Protein AF-A0A7R9NIN4-F1 (afdb_monomer_lite)

InterPro domains:
  IPR034884 Mitochondrial cytochrome c oxidase subunit VIc/VIIs [PF02937] (39-107)
  IPR037169 Mitochondrial cytochrome c oxidase subunit VIc/VIIs superfamily [G3DSA:4.10.93.10] (36-108)
  IPR037169 Mitochondrial cytochrome c oxidase subunit VIc/VIIs superfamily [SSF81415] (39-108)
  IPR051389 Cytochrome c oxidase subunit VIc [PTHR48416] (32-112)

pLDDT: mean 76.18, std 16.29, range [41.25, 95.88]

Radius of gyration: 29.41 Å; chains: 1; bounding box: 60×29×84 Å

Structure (mmCIF, N/CA/C/O backbone):
data_AF-A0A7R9NIN4-F1
#
_entry.id   AF-A0A7R9NIN4-F1
#
loop_
_atom_site.group_PDB
_atom_site.id
_atom_site.type_symbol
_atom_site.label_atom_id
_atom_site.label_alt_id
_atom_site.label_comp_id
_atom_site.label_asym_id
_atom_site.label_entity_id
_atom_site.label_seq_id
_atom_site.pdbx_PDB_ins_code
_atom_site.Cartn_x
_atom_site.Cartn_y
_atom_site.Cartn_z
_atom_site.occupancy
_atom_site.B_iso_or_equiv
_atom_site.auth_seq_id
_atom_site.auth_comp_id
_atom_site.auth_asym_id
_atom_site.auth_atom_id
_atom_site.pdbx_PDB_model_num
ATOM 1 N N . LYS A 1 1 ? -13.022 11.284 15.554 1.00 50.97 1 LYS A N 1
ATOM 2 C CA . LYS A 1 1 ? -11.750 11.410 14.785 1.00 50.97 1 LYS A CA 1
ATOM 3 C C . LYS A 1 1 ? -11.780 10.523 13.518 1.00 50.97 1 LYS A C 1
ATOM 5 O O . LYS A 1 1 ? -10.957 9.639 13.367 1.00 50.97 1 LYS A O 1
ATOM 10 N N . SER A 1 2 ? -12.738 10.725 12.599 1.00 42.31 2 SER A N 1
ATOM 11 C CA . SER A 1 2 ? -12.996 9.824 11.446 1.00 42.31 2 SER A CA 1
ATOM 12 C C . SER A 1 2 ? -12.662 10.423 10.068 1.00 42.31 2 SER A C 1
ATOM 14 O O . SER A 1 2 ? -12.717 9.727 9.056 1.00 42.31 2 SER A O 1
ATOM 16 N N . ARG A 1 3 ? -12.267 11.704 9.997 1.00 42.78 3 ARG A N 1
ATOM 17 C CA . ARG A 1 3 ? -12.031 12.409 8.719 1.00 42.78 3 ARG A CA 1
ATOM 18 C C . ARG A 1 3 ? -10.703 12.065 8.021 1.00 42.78 3 ARG A C 1
ATOM 20 O O . ARG A 1 3 ? -10.611 12.212 6.808 1.00 42.78 3 ARG A O 1
ATOM 27 N N . SER A 1 4 ? -9.705 11.532 8.733 1.00 43.75 4 SER A N 1
ATOM 28 C CA . SER A 1 4 ? -8.389 11.193 8.146 1.00 43.75 4 SER A CA 1
ATOM 29 C C . SER A 1 4 ? -8.408 9.912 7.281 1.00 43.75 4 SER A C 1
ATOM 31 O O . SER A 1 4 ? -7.598 9.734 6.372 1.00 43.75 4 SER A O 1
ATOM 33 N N . PHE A 1 5 ? -9.390 9.024 7.487 1.00 44.50 5 PHE A N 1
ATOM 34 C CA . PHE A 1 5 ? -9.456 7.721 6.810 1.00 44.50 5 PHE A CA 1
ATOM 35 C C . PHE A 1 5 ? -9.822 7.818 5.317 1.00 44.50 5 PHE A C 1
ATOM 37 O O . PHE A 1 5 ? -9.296 7.043 4.516 1.00 44.50 5 PHE A O 1
ATOM 44 N N . LYS A 1 6 ? -10.679 8.778 4.927 1.00 46.16 6 LYS A N 1
ATOM 45 C CA . LYS A 1 6 ? -11.048 9.015 3.517 1.00 46.16 6 LYS A CA 1
ATOM 46 C C . LYS A 1 6 ? -9.928 9.716 2.740 1.00 46.16 6 LYS A C 1
ATOM 48 O O . LYS A 1 6 ? -9.714 9.376 1.580 1.00 46.16 6 LYS A O 1
ATOM 53 N N . SER A 1 7 ? -9.167 10.607 3.383 1.00 51.12 7 SER A N 1
ATOM 54 C CA . SER A 1 7 ? -8.112 11.396 2.725 1.00 51.12 7 SER A CA 1
ATOM 55 C C . SER A 1 7 ? -7.012 10.523 2.099 1.00 51.12 7 SER A C 1
ATOM 57 O O . SER A 1 7 ? -6.622 10.746 0.960 1.00 51.12 7 SER A O 1
ATOM 59 N N . ASN A 1 8 ? -6.599 9.436 2.764 1.00 49.47 8 ASN A N 1
ATOM 60 C CA . ASN A 1 8 ? -5.545 8.543 2.255 1.00 49.47 8 ASN A CA 1
ATOM 61 C C . ASN A 1 8 ? -5.992 7.641 1.087 1.00 49.47 8 ASN A C 1
ATOM 63 O O . ASN A 1 8 ? -5.188 7.299 0.222 1.00 49.47 8 ASN A O 1
ATOM 67 N N . HIS A 1 9 ? -7.278 7.275 1.021 1.00 50.47 9 HIS A N 1
ATOM 68 C CA . HIS A 1 9 ? -7.829 6.566 -0.140 1.00 50.47 9 HIS A CA 1
ATOM 69 C C . HIS A 1 9 ? -8.015 7.521 -1.326 1.00 50.47 9 HIS A C 1
ATOM 71 O O . HIS A 1 9 ? -7.742 7.142 -2.462 1.00 50.47 9 HIS A O 1
ATOM 77 N N . PHE A 1 10 ? -8.407 8.775 -1.063 1.00 43.88 10 PHE A N 1
ATOM 78 C CA . PHE A 1 10 ? -8.395 9.832 -2.073 1.00 43.88 10 PHE A CA 1
ATOM 79 C C . PHE A 1 10 ? -6.983 10.088 -2.586 1.00 43.88 10 PHE A C 1
ATOM 81 O O . PHE A 1 10 ? -6.813 10.109 -3.791 1.00 43.88 10 PHE A O 1
ATOM 88 N N . PHE A 1 11 ? -5.966 10.177 -1.726 1.00 49.03 11 PHE A N 1
ATOM 89 C CA . PHE A 1 11 ? -4.581 10.403 -2.144 1.00 49.03 11 PHE A CA 1
ATOM 90 C C . PHE A 1 11 ? -4.033 9.243 -2.983 1.00 49.03 11 PHE A C 1
ATOM 92 O O . PHE A 1 11 ? -3.444 9.472 -4.029 1.00 49.03 11 PHE A O 1
ATOM 99 N N . CYS A 1 12 ? -4.309 7.991 -2.606 1.00 48.16 12 CYS A N 1
ATOM 100 C CA . CYS A 1 12 ? -3.899 6.819 -3.383 1.00 48.16 12 CYS A CA 1
ATOM 101 C C . CYS A 1 12 ? -4.632 6.721 -4.730 1.00 48.16 12 CYS A C 1
ATOM 103 O O . CYS A 1 12 ? -4.026 6.379 -5.742 1.00 48.16 12 CYS A O 1
ATOM 105 N N . ARG A 1 13 ? -5.925 7.067 -4.767 1.00 54.34 13 ARG A N 1
ATOM 106 C CA . ARG A 1 13 ? -6.704 7.134 -6.007 1.00 54.34 13 ARG A CA 1
ATOM 107 C C . ARG A 1 13 ? -6.231 8.304 -6.874 1.00 54.34 13 ARG A C 1
ATOM 109 O O . ARG A 1 13 ? -6.046 8.126 -8.068 1.00 54.34 13 ARG A O 1
ATOM 116 N N . GLN A 1 14 ? -5.933 9.459 -6.283 1.00 55.47 14 GLN A N 1
ATOM 117 C CA . GLN A 1 14 ? -5.413 10.638 -6.974 1.00 55.47 14 GLN A CA 1
ATOM 118 C C . GLN A 1 14 ? -4.010 10.389 -7.533 1.00 55.47 14 GLN A C 1
ATOM 120 O O . GLN A 1 14 ? -3.751 10.766 -8.667 1.00 55.47 14 GLN A O 1
ATOM 125 N N . VAL A 1 15 ? -3.126 9.725 -6.783 1.00 62.00 15 VAL A N 1
ATOM 126 C CA . VAL A 1 15 ? -1.777 9.339 -7.222 1.00 62.00 15 VAL A CA 1
ATOM 127 C C . VAL A 1 15 ? -1.846 8.256 -8.295 1.00 62.00 15 VAL A C 1
ATOM 129 O O . VAL A 1 15 ? -1.126 8.360 -9.278 1.00 62.00 15 VAL A O 1
ATOM 132 N N . ALA A 1 16 ? -2.756 7.283 -8.187 1.00 62.69 16 ALA A N 1
ATOM 133 C CA . ALA A 1 16 ? -2.986 6.296 -9.242 1.00 62.69 16 ALA A CA 1
ATOM 134 C C . ALA A 1 16 ? -3.520 6.949 -10.529 1.00 62.69 16 ALA A C 1
ATOM 136 O O . ALA A 1 16 ? -2.967 6.716 -11.596 1.00 62.69 16 ALA A O 1
ATOM 137 N N . TYR A 1 17 ? -4.521 7.836 -10.444 1.00 61.19 17 TYR A N 1
ATOM 138 C CA . TYR A 1 17 ? -5.012 8.589 -11.604 1.00 61.19 17 TYR A CA 1
ATOM 139 C C . TYR A 1 17 ? -3.947 9.537 -12.162 1.00 61.19 17 TYR A C 1
ATOM 141 O O . TYR A 1 17 ? -3.842 9.658 -13.374 1.00 61.19 17 TYR A O 1
ATOM 149 N N . ARG A 1 18 ? -3.120 10.173 -11.322 1.00 61.94 18 ARG A N 1
ATOM 150 C CA . ARG A 1 18 ? -2.008 11.036 -11.755 1.00 61.94 18 ARG A CA 1
ATOM 151 C C . ARG A 1 18 ? -0.878 10.234 -12.392 1.00 61.94 18 ARG A C 1
ATOM 153 O O . ARG A 1 18 ? -0.355 10.705 -13.383 1.00 61.94 18 ARG A O 1
ATOM 160 N N . LEU A 1 19 ? -0.533 9.046 -11.896 1.00 62.69 19 LEU A N 1
ATOM 161 C CA . LEU A 1 19 ? 0.477 8.160 -12.491 1.00 62.69 19 LEU A CA 1
ATOM 162 C C . LEU A 1 19 ? -0.016 7.537 -13.796 1.00 62.69 19 LEU A C 1
ATOM 164 O O . LEU A 1 19 ? 0.731 7.501 -14.766 1.00 62.69 19 LEU A O 1
ATOM 168 N N . VAL A 1 20 ? -1.282 7.118 -13.858 1.00 70.31 20 VAL A N 1
ATOM 169 C CA . VAL A 1 20 ? -1.902 6.619 -15.092 1.00 70.31 20 VAL A CA 1
ATOM 170 C C . VAL A 1 20 ? -2.028 7.751 -16.110 1.00 70.31 20 VAL A C 1
ATOM 172 O O . VAL A 1 20 ? -1.643 7.577 -17.260 1.00 70.31 20 VAL A O 1
ATOM 175 N N . HIS A 1 21 ? -2.458 8.943 -15.700 1.00 69.75 21 HIS A N 1
ATOM 176 C CA . HIS A 1 21 ? -2.522 10.112 -16.575 1.00 69.75 21 HIS A CA 1
ATOM 177 C C . HIS A 1 21 ? -1.128 10.588 -16.997 1.00 69.75 21 HIS 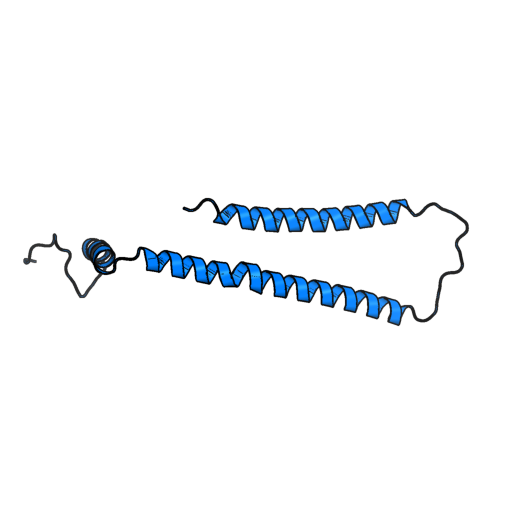A C 1
ATOM 179 O O . HIS A 1 21 ? -0.945 10.930 -18.156 1.00 69.75 21 HIS A O 1
ATOM 185 N N . LEU A 1 22 ? -0.126 10.558 -16.113 1.00 65.25 22 LEU A N 1
ATOM 186 C CA . LEU A 1 22 ? 1.266 10.866 -16.448 1.00 65.25 22 LEU A CA 1
ATOM 187 C C . LEU A 1 22 ? 1.820 9.827 -17.426 1.00 65.25 22 LEU A C 1
ATOM 189 O O . LEU A 1 22 ? 2.438 10.212 -18.405 1.00 65.25 22 LEU A O 1
ATOM 193 N N . SER A 1 23 ? 1.532 8.536 -17.238 1.00 70.44 23 SER A N 1
ATOM 194 C CA . SER A 1 23 ? 1.910 7.491 -18.196 1.00 70.44 23 SER A CA 1
ATOM 195 C C . SER A 1 23 ? 1.219 7.677 -19.551 1.00 70.44 23 SER A C 1
ATOM 197 O O . SER A 1 23 ? 1.863 7.563 -20.586 1.00 70.44 23 SER A O 1
ATOM 199 N N . CYS A 1 24 ? -0.058 8.067 -19.568 1.00 55.28 24 CYS A N 1
ATOM 200 C CA . CYS A 1 24 ? -0.831 8.302 -20.786 1.00 55.28 24 CYS A CA 1
ATOM 201 C C . CYS A 1 24 ? -0.369 9.577 -21.516 1.00 55.28 24 CYS A C 1
ATOM 203 O O . CYS A 1 24 ? -0.263 9.599 -22.740 1.00 55.28 24 CYS A O 1
ATOM 205 N N . VAL A 1 25 ? -0.019 10.625 -20.765 1.00 68.06 25 VAL A N 1
ATOM 206 C CA . VAL A 1 25 ? 0.574 11.862 -21.288 1.00 68.06 25 VAL A CA 1
ATOM 207 C C . VAL A 1 25 ? 1.995 11.609 -21.791 1.00 68.06 25 VAL A C 1
ATOM 209 O O . VAL A 1 25 ? 2.328 12.088 -22.865 1.00 68.06 25 VAL A O 1
ATOM 212 N N . LEU A 1 26 ? 2.804 10.798 -21.105 1.00 63.38 26 LEU A N 1
ATOM 213 C CA . LEU A 1 26 ? 4.137 10.399 -21.570 1.00 63.38 26 LEU A CA 1
ATOM 214 C C . LEU A 1 26 ? 4.067 9.560 -22.852 1.00 63.38 26 LEU A C 1
ATOM 216 O O . LEU A 1 26 ? 4.848 9.796 -23.768 1.00 63.38 26 LEU A O 1
ATOM 220 N N . VAL A 1 27 ? 3.102 8.642 -22.965 1.00 66.00 27 VAL A N 1
ATOM 221 C CA . VAL A 1 27 ? 2.855 7.875 -24.199 1.00 66.00 27 VAL A CA 1
ATOM 222 C C . VAL A 1 27 ? 2.377 8.789 -25.335 1.00 66.00 27 VAL A C 1
ATOM 224 O O . VAL A 1 27 ? 2.834 8.641 -26.466 1.00 66.00 27 VAL A O 1
ATOM 227 N N . ARG A 1 28 ? 1.522 9.783 -25.052 1.00 64.44 28 ARG A N 1
ATOM 228 C CA . ARG A 1 28 ? 1.091 10.790 -26.042 1.00 64.44 28 ARG A CA 1
ATOM 229 C C . ARG A 1 28 ? 2.219 11.731 -26.475 1.00 64.44 28 ARG A C 1
ATOM 231 O O . ARG A 1 28 ? 2.325 12.021 -27.659 1.00 64.44 28 ARG A O 1
ATOM 238 N N . ILE A 1 29 ? 3.073 12.182 -25.557 1.00 61.84 29 ILE A N 1
ATOM 239 C CA . ILE A 1 29 ? 4.250 13.011 -25.870 1.00 61.84 29 ILE A CA 1
ATOM 240 C C . ILE A 1 29 ? 5.257 12.206 -26.700 1.00 61.84 29 ILE A C 1
ATOM 242 O O . ILE A 1 29 ? 5.793 12.718 -27.677 1.00 61.84 29 ILE A O 1
ATOM 246 N N . PHE A 1 30 ? 5.469 10.928 -26.369 1.00 61.19 30 PHE A N 1
ATOM 247 C CA . PHE A 1 30 ? 6.315 10.036 -27.162 1.00 61.19 30 PHE A CA 1
ATOM 248 C C . PHE A 1 30 ? 5.776 9.846 -28.589 1.00 61.19 30 PHE A C 1
ATOM 250 O O . PHE A 1 30 ? 6.553 9.859 -29.539 1.00 61.19 30 PHE A O 1
ATOM 257 N N . ALA A 1 31 ? 4.453 9.751 -28.758 1.00 59.72 31 ALA A N 1
ATOM 258 C CA . ALA A 1 31 ? 3.815 9.670 -30.073 1.00 59.72 31 ALA A CA 1
ATOM 259 C C . ALA A 1 31 ? 3.926 10.975 -30.890 1.00 59.72 31 ALA A C 1
ATOM 261 O O . ALA A 1 31 ? 4.052 10.915 -32.110 1.00 59.72 31 ALA A O 1
ATOM 262 N N . LEU A 1 32 ? 3.931 12.146 -30.239 1.00 58.22 32 LEU A N 1
ATOM 263 C CA . LEU A 1 32 ? 4.091 13.450 -30.904 1.00 58.22 32 LEU A CA 1
ATOM 264 C C . LEU A 1 32 ? 5.523 13.718 -31.405 1.00 58.22 32 LEU A C 1
ATOM 266 O O . LEU A 1 32 ? 5.708 14.571 -32.266 1.00 58.22 32 LEU A O 1
ATOM 270 N N . ASN A 1 33 ? 6.520 12.965 -30.931 1.00 59.00 33 ASN A N 1
ATOM 271 C CA . ASN A 1 33 ? 7.897 13.029 -31.434 1.00 59.00 33 ASN A CA 1
ATOM 272 C C . ASN A 1 33 ? 8.129 12.185 -32.703 1.00 59.00 33 ASN A C 1
ATOM 274 O O . ASN A 1 33 ? 9.260 12.102 -33.180 1.00 59.00 33 ASN A O 1
ATOM 278 N N . MET A 1 34 ? 7.090 11.561 -33.271 1.00 49.91 34 MET A N 1
ATOM 279 C CA . MET A 1 34 ? 7.177 10.909 -34.581 1.00 49.91 34 MET A CA 1
ATOM 280 C C . MET A 1 34 ? 7.027 11.931 -35.715 1.00 49.91 34 MET A C 1
ATOM 282 O O . MET A 1 34 ? 6.069 11.914 -36.482 1.00 49.91 34 MET A O 1
ATOM 286 N N . THR A 1 35 ? 7.989 12.842 -35.825 1.00 58.81 35 THR A N 1
ATOM 287 C CA . THR A 1 35 ? 8.184 13.679 -37.011 1.00 58.81 35 THR A CA 1
ATOM 288 C C . THR A 1 35 ? 8.790 12.831 -38.129 1.00 58.81 35 THR A C 1
ATOM 290 O O . THR A 1 35 ? 9.841 12.209 -37.976 1.00 58.81 35 THR A O 1
ATOM 293 N N . ALA A 1 36 ? 8.087 12.775 -39.259 1.00 63.34 36 ALA A N 1
ATOM 294 C CA . ALA A 1 36 ? 8.455 11.991 -40.428 1.00 63.34 36 ALA A CA 1
ATOM 295 C C . ALA A 1 36 ? 9.714 12.559 -41.111 1.00 63.34 36 ALA A C 1
ATOM 297 O O . ALA A 1 36 ? 9.650 13.538 -41.851 1.00 63.34 36 ALA A O 1
ATOM 298 N N . GLY A 1 37 ? 10.856 11.923 -40.856 1.00 72.31 37 GLY A N 1
ATOM 299 C CA . GLY A 1 37 ? 12.089 12.038 -41.638 1.00 72.31 37 GLY A CA 1
ATOM 300 C C . GLY A 1 37 ? 12.453 10.697 -42.287 1.00 72.31 37 GLY A C 1
ATOM 301 O O . GLY A 1 37 ? 11.800 9.685 -42.026 1.00 72.31 37 GLY A O 1
ATOM 302 N N . LEU A 1 38 ? 13.496 10.682 -43.132 1.00 68.56 38 LEU A N 1
ATOM 303 C CA . LEU A 1 38 ? 14.047 9.463 -43.746 1.00 68.56 38 LEU A CA 1
ATOM 304 C C . LEU A 1 38 ? 14.200 8.353 -42.693 1.00 68.56 38 LEU A C 1
ATOM 306 O O . LEU A 1 38 ? 14.902 8.541 -41.702 1.00 68.56 38 LEU A O 1
ATOM 310 N N . ILE A 1 39 ? 13.552 7.207 -42.918 1.00 81.12 39 ILE A N 1
ATOM 311 C CA . ILE A 1 39 ? 13.532 6.082 -41.976 1.00 81.12 39 ILE A CA 1
ATOM 312 C C . ILE A 1 39 ? 14.949 5.495 -41.875 1.00 81.12 39 ILE A C 1
ATOM 314 O O . ILE A 1 39 ? 15.433 4.906 -42.849 1.00 81.12 39 ILE A O 1
ATOM 318 N N . PRO A 1 40 ? 15.642 5.636 -40.729 1.00 83.44 40 PRO A N 1
ATOM 319 C CA . PRO A 1 40 ? 16.930 4.991 -40.537 1.00 83.44 40 PRO A CA 1
ATOM 320 C C . PRO A 1 40 ? 16.729 3.474 -40.462 1.00 83.44 40 PRO A C 1
ATOM 322 O O . PRO A 1 40 ? 15.691 2.991 -40.004 1.00 83.44 40 PRO A O 1
ATOM 325 N N . LYS A 1 41 ? 17.727 2.702 -40.908 1.00 85.44 41 LYS A N 1
ATOM 326 C CA . LYS A 1 41 ? 17.658 1.233 -40.887 1.00 85.44 41 LYS A CA 1
ATOM 327 C C . LYS A 1 41 ? 17.368 0.743 -39.456 1.00 85.44 41 LYS A C 1
ATOM 329 O O . LYS A 1 41 ? 18.146 1.060 -38.554 1.00 85.44 41 LYS A O 1
ATOM 334 N N . PRO A 1 42 ? 16.285 -0.024 -39.233 1.00 85.38 42 PRO A N 1
ATOM 335 C CA . PRO A 1 42 ? 15.949 -0.517 -37.906 1.00 85.38 42 PRO A CA 1
ATOM 336 C C . PRO A 1 42 ? 16.928 -1.613 -37.467 1.00 85.38 42 PRO A C 1
ATOM 338 O O . PRO A 1 42 ? 17.430 -2.392 -38.279 1.00 85.38 42 PRO A O 1
ATOM 341 N N . ASN A 1 43 ? 17.181 -1.703 -36.161 1.00 85.81 43 ASN A N 1
ATOM 342 C CA . ASN A 1 43 ? 17.964 -2.798 -35.593 1.00 85.81 43 ASN A CA 1
ATOM 343 C C . ASN A 1 43 ? 17.146 -4.100 -35.626 1.00 85.81 43 ASN A C 1
ATOM 345 O O . ASN A 1 43 ? 16.131 -4.206 -34.945 1.00 85.81 43 ASN A O 1
ATOM 349 N N . LEU A 1 44 ? 17.602 -5.097 -36.392 1.00 86.06 44 LEU A N 1
ATOM 350 C CA . LEU A 1 44 ? 16.920 -6.395 -36.555 1.00 86.06 44 LEU A CA 1
ATOM 351 C C . LEU A 1 44 ? 17.501 -7.518 -35.677 1.00 86.06 44 LEU A C 1
ATOM 353 O O . LEU A 1 44 ? 16.996 -8.637 -35.683 1.00 86.06 44 LEU A O 1
ATOM 357 N N . LYS A 1 45 ? 18.577 -7.249 -34.931 1.00 90.38 45 LYS A N 1
ATOM 358 C CA . LYS A 1 45 ? 19.263 -8.241 -34.089 1.00 90.38 45 LYS A CA 1
ATOM 359 C C . LYS A 1 45 ? 18.893 -8.045 -32.618 1.00 90.38 45 LYS A C 1
ATOM 361 O O . LYS A 1 45 ? 18.691 -6.918 -32.178 1.00 90.38 45 LYS A O 1
ATOM 366 N N . ASN A 1 46 ? 18.847 -9.137 -31.851 1.00 88.56 46 ASN A N 1
ATOM 367 C CA . ASN A 1 46 ? 18.647 -9.141 -30.391 1.00 88.56 46 ASN A CA 1
ATOM 368 C C . ASN A 1 46 ? 17.341 -8.489 -29.893 1.00 88.56 46 ASN A C 1
ATOM 370 O O . ASN A 1 46 ? 17.241 -8.112 -28.724 1.00 88.56 46 ASN A O 1
ATOM 374 N N . LEU A 1 47 ? 16.322 -8.390 -30.751 1.00 88.56 47 LEU A N 1
ATOM 375 C CA . LEU A 1 47 ? 15.054 -7.729 -30.432 1.0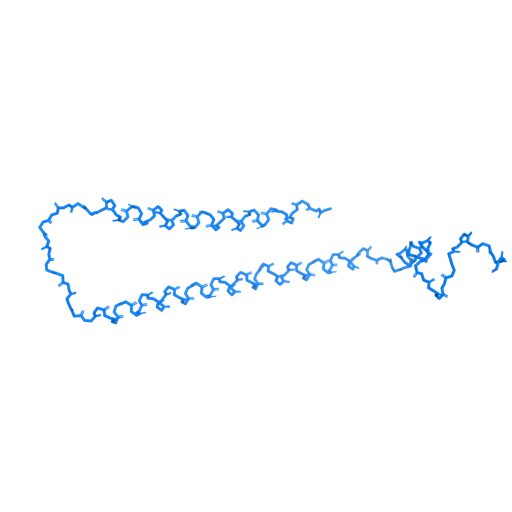0 88.56 47 LEU A CA 1
ATOM 376 C C . LEU A 1 47 ? 14.345 -8.381 -29.234 1.00 88.56 47 LEU A C 1
ATOM 378 O O . LEU A 1 47 ? 13.829 -7.689 -28.358 1.00 88.56 47 LEU A O 1
ATOM 382 N N . HIS A 1 48 ? 14.398 -9.714 -29.163 1.00 89.94 48 HIS A N 1
ATOM 383 C CA . HIS A 1 48 ? 13.822 -10.482 -28.062 1.00 89.94 48 HIS A CA 1
ATOM 384 C C . HIS A 1 48 ? 14.501 -10.169 -26.720 1.00 89.94 48 HIS A C 1
ATOM 386 O O . HIS A 1 48 ? 13.814 -9.926 -25.734 1.00 89.94 48 HIS A O 1
ATOM 392 N N . ASN A 1 49 ? 15.835 -10.090 -26.684 1.00 93.44 49 ASN A N 1
ATOM 393 C CA . ASN A 1 49 ? 16.578 -9.796 -25.454 1.00 93.44 49 ASN A CA 1
ATOM 394 C C . ASN A 1 49 ? 16.278 -8.380 -24.948 1.00 93.44 49 ASN A C 1
ATOM 396 O O . ASN A 1 49 ? 16.089 -8.176 -23.752 1.00 93.44 49 ASN A O 1
ATOM 400 N N . ILE A 1 50 ? 16.168 -7.408 -25.859 1.00 91.19 50 ILE A N 1
ATOM 401 C CA . ILE A 1 50 ? 15.782 -6.032 -25.518 1.00 91.19 50 ILE A CA 1
ATOM 402 C C . ILE A 1 50 ? 14.369 -6.007 -24.930 1.00 91.19 50 ILE A C 1
ATOM 404 O O . ILE A 1 50 ? 14.133 -5.343 -23.921 1.00 91.19 50 ILE A O 1
ATOM 408 N N . TRP A 1 51 ? 13.427 -6.732 -25.535 1.00 91.81 51 TRP A N 1
ATOM 409 C CA . TRP A 1 51 ? 12.057 -6.801 -25.036 1.00 91.81 51 TRP A CA 1
ATOM 410 C C . TRP A 1 51 ? 11.978 -7.485 -23.666 1.00 91.81 51 TRP A C 1
ATOM 412 O O . TRP A 1 51 ? 11.366 -6.936 -22.752 1.00 91.81 51 TRP A O 1
ATOM 422 N N . LEU A 1 52 ? 12.665 -8.616 -23.488 1.00 95.88 52 LEU A N 1
ATOM 423 C CA . LEU A 1 52 ? 12.736 -9.347 -22.222 1.00 95.88 52 LEU A CA 1
ATOM 424 C C . LEU A 1 52 ? 13.266 -8.454 -21.091 1.00 95.88 52 LEU A C 1
ATOM 426 O O . LEU A 1 52 ? 12.629 -8.341 -20.046 1.00 95.88 52 LEU A O 1
ATOM 430 N N . LEU A 1 53 ? 14.392 -7.771 -21.312 1.00 93.69 53 LEU A N 1
ATOM 431 C CA . LEU A 1 53 ? 14.999 -6.895 -20.307 1.00 93.69 53 LEU A CA 1
ATOM 432 C C . LEU A 1 53 ? 14.073 -5.736 -19.925 1.00 93.69 53 LEU A C 1
ATOM 434 O O . LEU A 1 53 ? 13.954 -5.407 -18.745 1.00 93.69 53 LEU A O 1
ATOM 438 N N . LYS A 1 54 ? 13.367 -5.150 -20.899 1.00 93.06 54 LYS A N 1
ATOM 439 C CA . LYS A 1 54 ? 12.380 -4.091 -20.640 1.00 93.06 54 LYS A CA 1
ATOM 440 C C . LYS A 1 54 ? 11.209 -4.615 -19.811 1.00 93.06 54 LYS A C 1
ATOM 442 O O . LYS A 1 54 ? 10.839 -3.983 -18.826 1.00 93.06 54 LYS A O 1
ATOM 447 N N . SER A 1 55 ? 10.650 -5.765 -20.181 1.00 90.88 55 SER A N 1
ATOM 448 C CA . SER A 1 55 ? 9.511 -6.371 -19.484 1.00 90.88 55 SER A CA 1
ATOM 449 C C . SER A 1 55 ? 9.868 -6.780 -18.051 1.00 90.88 55 SER A C 1
ATOM 451 O O . SER A 1 55 ? 9.100 -6.508 -17.131 1.00 90.88 55 SER A O 1
ATOM 453 N N . VAL A 1 56 ? 11.054 -7.358 -17.832 1.00 95.69 56 VAL A N 1
ATOM 454 C CA . VAL A 1 56 ? 11.539 -7.742 -16.494 1.00 95.69 56 VAL A CA 1
ATOM 455 C C . VAL A 1 56 ? 11.822 -6.516 -15.626 1.00 95.69 56 VAL A C 1
ATOM 457 O O . VAL A 1 56 ? 11.415 -6.494 -14.466 1.00 95.69 56 VAL A O 1
ATOM 460 N N . ALA A 1 57 ? 12.459 -5.475 -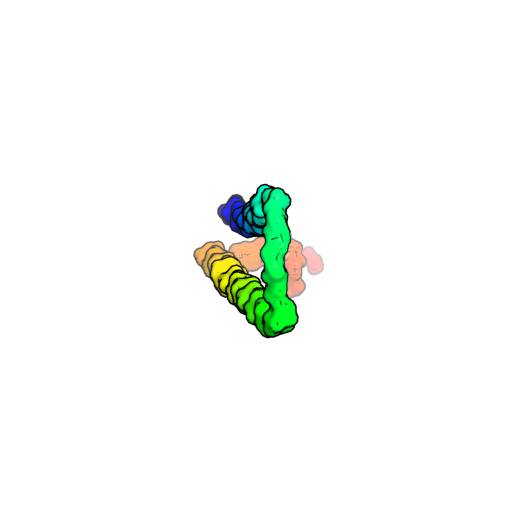16.173 1.00 94.12 57 ALA A N 1
ATOM 461 C CA . ALA A 1 57 ? 12.718 -4.236 -15.438 1.00 94.12 57 ALA A CA 1
ATOM 462 C C . ALA A 1 57 ? 11.419 -3.522 -15.030 1.00 94.12 57 ALA A C 1
ATOM 464 O O . ALA A 1 57 ? 11.289 -3.051 -13.904 1.00 94.12 57 ALA A O 1
ATOM 465 N N . LEU A 1 58 ? 10.425 -3.472 -15.921 1.00 92.94 58 LEU A N 1
ATOM 466 C CA . LEU A 1 58 ? 9.115 -2.908 -15.591 1.00 92.94 58 LEU A CA 1
ATOM 467 C C . LEU A 1 58 ? 8.379 -3.767 -14.555 1.00 92.94 58 LEU A C 1
ATOM 469 O O . LEU A 1 58 ? 7.818 -3.232 -13.599 1.00 92.94 58 LEU A O 1
ATOM 473 N N . GLY A 1 59 ? 8.414 -5.092 -1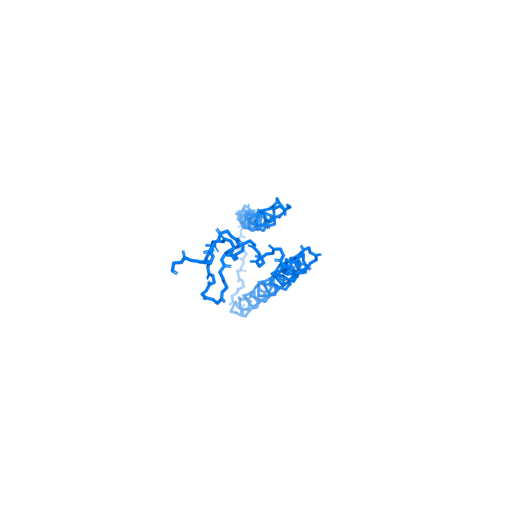4.709 1.00 90.81 59 GLY A N 1
ATOM 474 C CA . GLY A 1 59 ? 7.787 -6.030 -13.780 1.00 90.81 59 GLY A CA 1
ATOM 475 C C . GLY A 1 59 ? 8.359 -5.948 -12.363 1.00 90.81 59 GLY A C 1
ATOM 476 O O . GLY A 1 59 ? 7.594 -5.948 -11.398 1.00 90.81 59 GLY A O 1
ATOM 477 N N . SER A 1 60 ? 9.681 -5.820 -12.221 1.00 93.56 60 SER A N 1
ATOM 478 C CA . SER A 1 60 ? 10.338 -5.715 -10.912 1.00 93.56 60 SER A CA 1
ATOM 479 C C . SER A 1 60 ? 10.020 -4.400 -10.199 1.00 93.56 60 SER A C 1
ATOM 481 O O . SER A 1 60 ? 9.746 -4.394 -9.001 1.00 93.56 60 SER A O 1
ATOM 483 N N . VAL A 1 61 ? 9.975 -3.281 -10.925 1.00 94.00 61 VAL A N 1
ATOM 484 C CA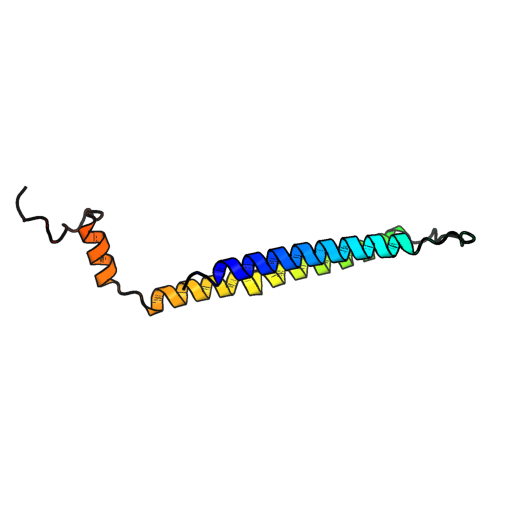 . VAL A 1 61 ? 9.592 -1.984 -10.348 1.00 94.00 61 VAL A CA 1
ATOM 485 C C . VAL A 1 61 ? 8.141 -2.015 -9.862 1.00 94.00 61 VAL A C 1
ATOM 487 O O . VAL A 1 61 ? 7.843 -1.574 -8.748 1.00 94.00 61 VAL A O 1
ATOM 490 N N . LEU A 1 62 ? 7.235 -2.580 -10.664 1.00 90.75 62 LEU A N 1
ATOM 491 C CA . LEU A 1 62 ? 5.827 -2.711 -10.296 1.00 90.75 62 LEU A CA 1
ATOM 492 C C . LEU A 1 62 ? 5.637 -3.618 -9.072 1.00 90.75 62 LEU A C 1
ATOM 494 O O . LEU A 1 62 ? 4.937 -3.220 -8.139 1.00 90.75 62 LEU A O 1
ATOM 498 N N . SER A 1 63 ? 6.287 -4.783 -9.016 1.00 91.12 63 SER A N 1
ATOM 499 C CA . SER A 1 63 ? 6.166 -5.692 -7.868 1.00 91.12 63 SER A CA 1
ATOM 500 C C . SER A 1 63 ? 6.690 -5.065 -6.568 1.00 91.12 63 SER A C 1
ATOM 502 O O . SER A 1 63 ? 6.019 -5.135 -5.533 1.00 91.12 63 SER A O 1
ATOM 504 N N . LEU A 1 64 ? 7.828 -4.364 -6.624 1.00 93.50 64 LEU A N 1
ATOM 505 C CA . LEU A 1 64 ? 8.388 -3.648 -5.476 1.00 93.50 64 LEU A CA 1
ATOM 506 C C . LEU A 1 64 ? 7.475 -2.512 -5.007 1.00 93.50 64 LEU A C 1
ATOM 508 O O . LEU A 1 64 ? 7.273 -2.350 -3.802 1.00 93.50 64 LEU A O 1
ATOM 512 N N . SER A 1 65 ? 6.868 -1.761 -5.931 1.00 87.06 65 SER A N 1
ATOM 513 C CA . SER A 1 65 ? 5.933 -0.683 -5.581 1.00 87.06 65 SER A CA 1
ATOM 514 C C . SER A 1 65 ? 4.714 -1.190 -4.801 1.00 87.06 65 SER A C 1
ATOM 516 O O . SER A 1 65 ? 4.322 -0.591 -3.797 1.00 87.06 65 SER A O 1
ATOM 518 N N . VAL A 1 66 ? 4.156 -2.337 -5.205 1.00 88.62 66 VAL A N 1
ATOM 519 C CA . VAL A 1 66 ? 3.005 -2.954 -4.534 1.00 88.62 66 VAL A CA 1
ATOM 520 C C . VAL A 1 66 ? 3.406 -3.467 -3.153 1.00 88.62 66 VAL A C 1
ATOM 522 O O . VAL A 1 66 ? 2.695 -3.225 -2.176 1.00 88.62 66 VAL A O 1
ATOM 525 N N . SER A 1 67 ? 4.562 -4.125 -3.050 1.00 90.12 67 SER A N 1
ATOM 526 C CA . SER A 1 67 ? 5.094 -4.609 -1.772 1.00 90.12 67 SER A CA 1
ATOM 527 C C . SER A 1 67 ? 5.307 -3.458 -0.778 1.00 90.12 67 SER A C 1
ATOM 529 O O . SER A 1 67 ? 4.824 -3.495 0.357 1.00 90.12 67 SER A O 1
ATOM 531 N N . CYS A 1 68 ? 5.926 -2.372 -1.248 1.00 86.12 68 CYS A N 1
ATOM 532 C CA . CYS A 1 68 ? 6.146 -1.147 -0.487 1.00 86.12 68 CYS A CA 1
ATOM 533 C C . CYS A 1 68 ? 4.817 -0.545 0.005 1.00 86.12 68 CYS A C 1
ATOM 535 O O . CYS A 1 68 ? 4.654 -0.262 1.193 1.00 86.12 68 CYS A O 1
ATOM 537 N N . TYR A 1 69 ? 3.815 -0.439 -0.871 1.00 83.25 69 TYR A N 1
ATOM 538 C CA . TYR A 1 69 ? 2.494 0.068 -0.502 1.00 83.25 69 TYR A CA 1
ATOM 539 C C . TYR A 1 69 ? 1.838 -0.745 0.624 1.00 83.25 69 TYR A C 1
ATOM 541 O O . TYR A 1 69 ? 1.323 -0.178 1.592 1.00 83.25 69 TYR A O 1
ATOM 549 N N . LEU A 1 70 ? 1.867 -2.077 0.536 1.00 83.06 70 LEU A N 1
ATOM 550 C CA . LEU A 1 70 ? 1.289 -2.939 1.568 1.00 83.06 70 LEU A CA 1
ATOM 551 C C . LEU A 1 70 ? 2.007 -2.762 2.911 1.00 83.06 70 LEU A C 1
ATOM 553 O O . LEU A 1 70 ? 1.347 -2.645 3.949 1.00 83.06 70 LEU A O 1
ATOM 557 N N . TYR A 1 71 ? 3.337 -2.676 2.888 1.00 85.19 71 TYR A N 1
ATOM 558 C CA . TYR A 1 71 ? 4.130 -2.509 4.098 1.00 85.19 71 TYR A CA 1
ATOM 559 C C . TYR A 1 71 ? 3.883 -1.159 4.781 1.00 85.19 71 TYR A C 1
ATOM 561 O O . TYR A 1 71 ? 3.581 -1.124 5.974 1.00 85.19 71 TYR A O 1
ATOM 569 N N . PHE A 1 72 ? 3.940 -0.055 4.033 1.00 81.62 72 PHE A N 1
ATOM 570 C CA . PHE A 1 72 ? 3.844 1.290 4.607 1.00 81.62 72 PHE A CA 1
ATOM 571 C C . PHE A 1 72 ? 2.414 1.778 4.839 1.00 81.62 72 PHE A C 1
ATOM 573 O O . PHE A 1 72 ? 2.204 2.627 5.699 1.00 81.62 72 PHE A O 1
ATOM 580 N N . VAL A 1 73 ? 1.414 1.272 4.112 1.00 78.00 73 VAL A N 1
ATOM 581 C CA . VAL A 1 73 ? 0.038 1.790 4.219 1.00 78.00 73 VAL A CA 1
ATOM 582 C C . VAL A 1 73 ? -0.873 0.844 4.992 1.00 78.00 73 VAL A C 1
ATOM 584 O O . VAL A 1 73 ? -1.620 1.289 5.868 1.00 78.00 73 VAL A O 1
ATOM 587 N N . LYS A 1 74 ? -0.845 -0.465 4.707 1.00 77.56 74 LYS A N 1
ATOM 588 C CA . LYS A 1 74 ? -1.769 -1.413 5.354 1.00 77.56 74 LYS A CA 1
ATOM 589 C C . LYS A 1 74 ? -1.353 -1.737 6.785 1.00 77.56 74 LYS A C 1
ATOM 591 O O . LYS A 1 74 ? -2.191 -1.660 7.686 1.00 77.56 74 LYS A O 1
ATOM 596 N N . ASN A 1 75 ? -0.088 -2.088 6.998 1.00 79.75 75 ASN A N 1
ATOM 597 C CA . ASN A 1 75 ? 0.380 -2.591 8.290 1.00 79.75 75 ASN A CA 1
ATOM 598 C C . ASN A 1 75 ? 0.320 -1.553 9.427 1.00 79.75 75 ASN A C 1
ATOM 600 O O . ASN A 1 75 ? -0.268 -1.866 10.467 1.00 79.75 75 ASN A O 1
ATOM 604 N N . PRO A 1 76 ? 0.846 -0.319 9.283 1.00 82.56 76 PRO A N 1
ATOM 605 C CA . PRO A 1 76 ? 0.834 0.635 10.391 1.00 82.56 76 PRO A CA 1
ATOM 606 C C . PRO A 1 76 ? -0.576 1.121 10.710 1.00 82.56 76 PRO A C 1
ATOM 608 O O . PRO A 1 76 ? -0.909 1.290 11.878 1.00 82.56 76 PRO A O 1
ATOM 611 N N . LYS A 1 77 ? -1.445 1.260 9.704 1.00 83.81 77 LYS A N 1
ATOM 612 C CA . LYS A 1 77 ? -2.830 1.694 9.907 1.00 83.81 77 LYS A CA 1
ATOM 613 C C . LYS A 1 77 ? -3.610 0.733 10.801 1.00 83.81 77 LYS A C 1
ATOM 615 O O . LYS A 1 77 ? -4.353 1.178 11.668 1.00 83.81 77 LYS A O 1
ATOM 620 N N . ARG A 1 78 ? -3.442 -0.580 10.608 1.00 83.19 78 ARG A N 1
ATOM 621 C CA . ARG A 1 78 ? -4.087 -1.586 11.466 1.00 83.19 78 ARG A CA 1
ATOM 622 C C . ARG A 1 78 ? -3.575 -1.468 12.895 1.00 83.19 78 ARG A C 1
ATOM 624 O O . ARG A 1 78 ? -4.383 -1.309 13.802 1.00 83.19 78 ARG A O 1
ATOM 631 N N . LYS A 1 79 ? -2.252 -1.441 13.076 1.00 88.56 79 LYS A N 1
ATOM 632 C CA . LYS A 1 79 ? -1.621 -1.316 14.399 1.00 88.56 79 LYS A CA 1
ATOM 633 C C . LYS A 1 79 ? -2.065 -0.051 15.139 1.00 88.56 79 LYS A C 1
ATOM 635 O O . LYS A 1 79 ? -2.391 -0.123 16.315 1.00 88.56 79 LYS A O 1
ATOM 640 N N . GLN A 1 80 ? -2.142 1.083 14.444 1.00 89.69 80 GLN A N 1
ATOM 641 C CA . GLN A 1 80 ? -2.586 2.353 15.023 1.00 89.69 80 GLN A CA 1
ATOM 642 C C . GLN A 1 80 ? -4.052 2.321 15.460 1.00 89.69 80 GLN A C 1
ATOM 644 O O . GLN A 1 80 ? -4.356 2.803 16.541 1.00 89.69 80 GLN A O 1
ATOM 649 N N . ILE A 1 81 ? -4.950 1.729 14.664 1.00 90.31 81 ILE A N 1
ATOM 650 C CA . ILE A 1 81 ? -6.373 1.625 15.028 1.00 90.31 81 ILE A CA 1
ATOM 651 C C . ILE A 1 81 ? -6.550 0.769 16.284 1.00 90.31 81 ILE A C 1
ATOM 653 O O . ILE A 1 81 ? -7.276 1.173 17.185 1.00 90.31 81 ILE A O 1
ATOM 657 N N . TYR A 1 82 ? -5.869 -0.378 16.365 1.00 89.62 82 TYR A N 1
ATOM 658 C CA . TYR A 1 82 ? -5.912 -1.213 17.567 1.00 89.62 82 TYR A CA 1
ATOM 659 C C . TYR A 1 82 ? -5.314 -0.489 18.778 1.00 89.62 82 TYR A C 1
ATOM 661 O O . TYR A 1 82 ? -5.918 -0.489 19.845 1.00 89.62 82 TYR A O 1
ATOM 669 N N . ALA A 1 83 ? -4.173 0.186 18.613 1.00 93.69 83 ALA A N 1
ATOM 670 C CA . ALA A 1 83 ? -3.563 0.954 19.695 1.00 93.69 83 ALA A CA 1
ATOM 671 C C . ALA A 1 83 ? -4.467 2.099 20.175 1.00 93.69 83 ALA A C 1
ATOM 673 O O . ALA A 1 83 ? -4.567 2.341 21.371 1.00 93.69 83 ALA A O 1
ATOM 674 N N . ASP A 1 84 ? -5.134 2.803 19.262 1.00 92.88 84 ASP A N 1
ATOM 675 C CA . ASP A 1 84 ? -6.053 3.886 19.608 1.00 92.88 84 ASP A CA 1
ATOM 676 C C . ASP A 1 84 ? -7.342 3.370 20.258 1.00 92.88 84 ASP A C 1
ATOM 678 O O . ASP A 1 84 ? -7.863 4.042 21.142 1.00 92.88 84 ASP A O 1
ATOM 682 N N . PHE A 1 85 ? -7.824 2.181 19.873 1.00 91.00 85 PHE A N 1
ATOM 683 C CA . PHE A 1 85 ? -8.967 1.533 20.518 1.00 91.00 85 PHE A CA 1
ATOM 684 C C . PHE A 1 85 ? -8.670 1.242 21.992 1.00 91.00 85 PHE A C 1
ATOM 686 O O . PHE A 1 85 ? -9.408 1.696 22.859 1.00 91.00 85 PHE A O 1
ATOM 693 N N . TYR A 1 86 ? -7.548 0.579 22.289 1.00 92.44 86 TYR A N 1
ATOM 694 C CA . TYR A 1 86 ? -7.217 0.186 23.664 1.00 92.44 86 TYR A CA 1
ATOM 695 C C . TYR A 1 86 ? -6.744 1.331 24.569 1.00 92.44 86 TYR A C 1
ATOM 697 O O . TYR A 1 86 ? -6.750 1.172 25.783 1.00 92.44 86 TYR A O 1
ATOM 705 N N . LYS A 1 87 ? -6.375 2.500 24.030 1.00 92.31 87 LYS A N 1
ATOM 706 C CA . LYS A 1 87 ? -6.011 3.670 24.857 1.00 92.31 87 LYS A CA 1
ATOM 707 C C . LYS A 1 87 ? -7.176 4.237 25.666 1.00 92.31 87 LYS A C 1
ATOM 709 O O . LYS A 1 87 ? -6.947 4.820 26.716 1.00 92.31 87 LYS A O 1
ATOM 714 N N . THR A 1 88 ? -8.396 4.144 25.145 1.00 90.44 88 THR A N 1
ATOM 715 C CA . THR A 1 88 ? -9.598 4.733 25.762 1.00 90.44 88 THR A CA 1
ATOM 716 C C . THR A 1 88 ? -10.670 3.687 26.047 1.00 90.44 88 THR A C 1
ATOM 718 O O . THR A 1 88 ? -11.823 4.048 26.268 1.00 90.44 88 THR A O 1
ATOM 721 N N . TYR A 1 89 ? -10.325 2.403 25.952 1.00 91.69 89 TYR A N 1
ATOM 722 C CA . TYR A 1 89 ? -11.261 1.312 26.176 1.00 91.69 89 TYR A CA 1
ATOM 723 C C . TYR A 1 89 ? -11.387 1.038 27.672 1.00 91.69 89 TYR A C 1
ATOM 725 O O . TYR A 1 89 ? -10.392 0.748 28.333 1.00 91.69 89 TYR A O 1
ATOM 733 N N . ASP A 1 90 ? -12.612 1.116 28.173 1.00 92.75 90 ASP A N 1
ATOM 734 C CA . ASP A 1 90 ? -12.983 0.747 29.533 1.00 92.75 90 ASP A CA 1
ATOM 735 C C . ASP A 1 90 ? -13.895 -0.482 29.455 1.00 92.75 90 ASP A C 1
ATOM 737 O O . ASP A 1 90 ? -14.947 -0.443 28.809 1.00 92.75 90 ASP A O 1
ATOM 741 N N . ALA A 1 91 ? -13.441 -1.592 30.039 1.00 90.44 91 ALA A N 1
ATOM 742 C CA . ALA A 1 91 ? -14.088 -2.888 29.892 1.00 90.44 91 ALA A CA 1
ATOM 743 C C . ALA A 1 91 ? -15.424 -2.962 30.641 1.00 90.44 91 ALA A C 1
ATOM 745 O O . ALA A 1 91 ? -16.365 -3.552 30.114 1.00 90.44 91 ALA A O 1
ATOM 746 N N . GLU A 1 92 ? -15.522 -2.345 31.821 1.00 89.19 92 GLU A N 1
ATOM 747 C CA . GLU A 1 92 ? -16.731 -2.401 32.653 1.00 89.19 92 GLU A CA 1
ATOM 748 C C . GLU A 1 92 ? -17.855 -1.580 32.020 1.00 89.19 92 GLU A C 1
ATOM 750 O O . GLU A 1 92 ? -18.959 -2.074 31.814 1.00 89.19 92 GLU A O 1
ATOM 755 N N . LYS A 1 93 ? -17.541 -0.371 31.548 1.00 90.31 93 LYS A N 1
ATOM 756 C CA . LYS A 1 93 ? -18.520 0.495 30.884 1.00 90.31 93 LYS A CA 1
ATOM 757 C C . LYS A 1 93 ? -19.107 -0.111 29.607 1.00 90.31 93 LYS A C 1
ATOM 759 O O . LYS A 1 93 ? -20.294 0.059 29.320 1.00 90.31 93 LYS A O 1
ATOM 764 N N . GLU A 1 94 ? -18.278 -0.766 28.796 1.00 89.31 94 GLU A N 1
ATOM 765 C CA . GLU A 1 94 ? -18.755 -1.425 27.577 1.00 89.31 94 GLU A CA 1
ATOM 766 C C . GLU A 1 94 ? -19.562 -2.686 27.906 1.00 89.31 94 GLU A C 1
ATOM 768 O O . GLU A 1 94 ? -20.562 -2.970 27.243 1.00 89.31 94 GLU A O 1
ATOM 773 N N . PHE A 1 95 ? -19.173 -3.405 28.960 1.00 88.50 95 PHE A N 1
ATOM 774 C CA . PHE A 1 95 ? -19.929 -4.535 29.477 1.00 88.50 95 PHE A CA 1
ATOM 775 C C . PHE A 1 95 ? -21.320 -4.110 29.955 1.00 88.50 95 PHE A C 1
ATOM 777 O O . PHE A 1 95 ? -22.299 -4.680 29.481 1.00 88.50 95 PHE A O 1
ATOM 784 N N . ASP A 1 96 ? -21.436 -3.064 30.774 1.00 88.88 96 ASP A N 1
ATOM 785 C CA . ASP A 1 96 ? -22.724 -2.553 31.259 1.00 88.88 96 ASP A CA 1
ATOM 786 C C . ASP A 1 96 ? -23.615 -2.086 30.102 1.00 88.88 96 ASP A C 1
ATOM 788 O O . ASP A 1 96 ? -24.824 -2.327 30.083 1.00 88.88 96 ASP A O 1
ATOM 792 N N . ARG A 1 97 ? -23.022 -1.474 29.067 1.00 89.19 97 ARG A N 1
ATOM 793 C CA . ARG A 1 97 ? -23.744 -1.095 27.844 1.00 89.19 97 ARG A CA 1
ATOM 794 C C . ARG A 1 97 ? -24.353 -2.311 27.146 1.00 89.19 97 ARG A C 1
ATOM 796 O O . ARG A 1 97 ? -25.496 -2.241 26.706 1.00 89.19 97 ARG A O 1
ATOM 803 N N . ILE A 1 98 ? -23.597 -3.400 27.000 1.00 88.31 98 ILE A N 1
ATOM 804 C CA . ILE A 1 98 ? -24.046 -4.620 26.306 1.00 88.31 98 ILE A CA 1
ATOM 805 C C . ILE A 1 98 ? -25.007 -5.433 27.180 1.00 88.31 98 ILE A C 1
ATOM 807 O O . ILE A 1 98 ? -25.997 -5.964 26.680 1.00 88.31 98 ILE A O 1
ATOM 811 N N . ARG A 1 99 ? -24.762 -5.470 28.489 1.00 86.06 99 ARG A N 1
ATOM 812 C CA . ARG A 1 99 ? -25.626 -6.095 29.489 1.00 86.06 99 ARG A CA 1
ATOM 813 C C . ARG A 1 99 ? -27.013 -5.476 29.479 1.00 86.06 99 ARG A C 1
ATOM 815 O O . ARG A 1 99 ? -27.998 -6.199 29.388 1.00 86.06 99 ARG A O 1
ATOM 822 N N . ASN A 1 100 ? -27.094 -4.150 29.448 1.00 84.44 100 ASN A N 1
ATOM 823 C CA . ASN A 1 100 ? -28.367 -3.437 29.368 1.00 84.44 100 ASN A CA 1
ATOM 824 C C . ASN A 1 100 ? -29.084 -3.595 28.017 1.00 84.44 100 ASN A C 1
ATOM 826 O O . ASN A 1 100 ? -30.288 -3.372 27.939 1.00 84.44 100 ASN A O 1
ATOM 830 N N . L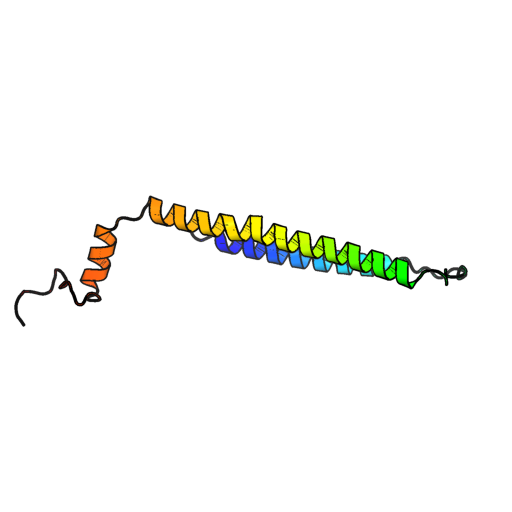EU A 1 101 ? -28.382 -4.030 26.964 1.00 86.31 101 LEU A N 1
ATOM 831 C CA . LEU A 1 101 ? -29.003 -4.431 25.697 1.00 86.31 101 LEU A CA 1
ATOM 832 C C . LEU A 1 101 ? -29.604 -5.847 25.746 1.00 86.31 101 LEU A C 1
ATOM 834 O O . LEU A 1 101 ? -30.217 -6.262 24.766 1.00 86.31 101 LEU A O 1
ATOM 838 N N . GLY A 1 102 ? -29.437 -6.587 26.849 1.00 82.69 102 GLY A N 1
ATOM 839 C CA . GLY A 1 102 ? -29.992 -7.932 27.016 1.00 82.69 102 GLY A CA 1
ATOM 840 C C . GLY A 1 102 ? -29.354 -8.976 26.097 1.00 82.69 102 GLY A C 1
ATOM 841 O O . GLY A 1 102 ? -29.992 -9.964 25.761 1.00 82.69 102 GLY A O 1
ATOM 842 N N . LEU A 1 103 ? -28.112 -8.744 25.652 1.00 85.50 103 LEU A N 1
ATOM 843 C CA . LEU A 1 103 ? -27.412 -9.636 24.720 1.00 85.50 103 LEU A CA 1
ATOM 844 C C . LEU A 1 103 ? -26.704 -10.812 25.414 1.00 85.50 103 LEU A C 1
ATOM 846 O O . LEU A 1 103 ? -26.203 -11.706 24.736 1.00 85.50 103 LEU A O 1
ATOM 850 N N . PHE A 1 104 ? -26.595 -10.777 26.744 1.00 85.81 104 PHE A N 1
ATOM 851 C CA . PHE A 1 104 ? -25.942 -11.823 27.524 1.00 85.81 104 PHE A CA 1
ATOM 852 C C . PHE A 1 104 ? -26.966 -12.824 28.054 1.00 85.81 104 PHE A C 1
ATOM 854 O O . PHE A 1 104 ? -27.872 -12.451 28.791 1.00 85.81 104 PHE A O 1
ATOM 861 N N . ASP A 1 105 ? -26.739 -14.106 27.776 1.00 86.06 105 ASP A N 1
ATOM 862 C CA . ASP A 1 105 ? -27.510 -15.200 28.383 1.00 86.06 105 ASP A CA 1
ATOM 863 C C . ASP A 1 105 ? -27.101 -15.455 29.845 1.00 86.06 105 ASP A C 1
ATOM 865 O O . ASP A 1 105 ? -27.858 -16.013 30.634 1.00 86.06 105 ASP A O 1
ATOM 869 N N . SER A 1 106 ? -25.877 -15.067 30.218 1.00 84.19 106 SER A N 1
ATOM 870 C CA . SER A 1 106 ? -25.298 -15.341 31.536 1.00 84.19 106 SER A CA 1
ATOM 871 C C . SER A 1 106 ? -25.586 -14.268 32.584 1.00 84.19 106 SER A C 1
ATOM 873 O O . SER A 1 106 ? -25.386 -14.514 33.772 1.00 84.19 106 SER A O 1
ATOM 875 N N . VAL A 1 107 ? -26.004 -13.069 32.170 1.00 80.75 107 VAL A N 1
ATOM 876 C CA . VAL A 1 107 ? -26.092 -11.902 33.050 1.00 80.75 107 VAL A CA 1
ATOM 877 C C . VAL A 1 107 ? -27.345 -11.091 32.725 1.00 80.75 107 VAL A C 1
ATOM 879 O O . VAL A 1 107 ? -27.501 -10.604 31.608 1.00 80.75 107 VAL A O 1
ATOM 882 N N . LYS A 1 108 ? -28.220 -10.914 33.722 1.00 79.12 108 LYS A N 1
ATOM 883 C CA . LYS A 1 108 ? -29.478 -10.163 33.589 1.00 79.12 108 LYS A CA 1
ATOM 884 C C . LYS A 1 108 ? -29.224 -8.646 33.503 1.00 79.12 108 LYS A C 1
ATOM 886 O O . LYS A 1 108 ? -28.359 -8.159 34.229 1.00 79.12 108 LYS A O 1
ATOM 891 N N . PRO A 1 109 ? -29.969 -7.880 32.687 1.00 80.88 109 PRO A N 1
ATOM 892 C CA . PRO A 1 109 ? -29.848 -6.420 32.628 1.00 80.88 109 PRO A CA 1
ATOM 893 C C . PRO A 1 109 ? -30.222 -5.772 33.969 1.00 80.88 109 PRO A C 1
ATOM 895 O O . PRO A 1 109 ? -31.103 -6.265 34.668 1.00 80.88 109 PRO A O 1
ATOM 898 N N . ASP A 1 110 ? -29.590 -4.651 34.322 1.00 72.38 110 ASP A N 1
ATOM 899 C CA . ASP A 1 110 ? -29.694 -4.046 35.667 1.00 72.38 110 ASP A CA 1
ATOM 900 C C . ASP A 1 110 ? -31.097 -3.493 35.985 1.00 72.38 110 ASP A C 1
ATOM 902 O O . ASP A 1 110 ? -31.426 -3.225 37.137 1.00 72.38 110 ASP A O 1
ATOM 906 N N . GLY A 1 111 ? -31.935 -3.336 34.953 1.00 64.88 111 GLY A N 1
ATOM 907 C CA . GLY A 1 111 ? -33.336 -2.923 35.054 1.00 64.88 111 GLY A CA 1
ATOM 908 C C . GLY A 1 111 ? -34.361 -4.063 35.040 1.00 64.88 111 GLY A C 1
ATOM 909 O O . GLY A 1 111 ? -35.554 -3.776 35.112 1.00 64.88 111 GLY A O 1
ATOM 910 N N . ALA A 1 112 ? -33.943 -5.330 34.932 1.00 57.00 112 ALA A N 1
ATOM 911 C CA . ALA A 1 112 ? -34.848 -6.466 35.093 1.00 57.00 112 ALA A CA 1
ATOM 912 C C . ALA A 1 112 ? -34.946 -6.819 36.580 1.00 57.00 112 ALA A C 1
ATOM 914 O O . ALA A 1 112 ? -34.036 -7.418 37.153 1.00 57.00 112 ALA A O 1
ATOM 915 N N . SER A 1 113 ? -36.053 -6.423 37.207 1.00 49.12 113 SER A N 1
ATOM 916 C CA . SER A 1 113 ? -36.444 -6.902 38.530 1.00 49.12 113 SER A CA 1
ATOM 917 C C . SER A 1 113 ? -36.426 -8.430 38.576 1.00 49.12 113 SER A C 1
ATOM 919 O O . SER A 1 113 ? -36.900 -9.100 37.661 1.00 49.12 113 SER A O 1
ATOM 921 N N . GLU A 1 114 ? -35.868 -8.964 39.658 1.00 52.62 114 GLU A N 1
ATOM 922 C CA . GLU A 1 114 ? -35.800 -10.383 39.998 1.00 52.62 114 GLU A CA 1
ATOM 923 C C . GLU A 1 114 ? -37.224 -10.936 40.217 1.00 52.62 114 GLU A C 1
ATOM 925 O O . GLU A 1 114 ? -37.723 -10.972 41.338 1.00 52.62 114 GLU A O 1
ATOM 930 N N . GLY A 1 115 ? -37.930 -11.288 39.144 1.00 58.47 115 GLY A N 1
ATOM 931 C CA . GLY A 1 115 ? -39.292 -11.806 39.238 1.00 58.47 115 GLY A CA 1
ATOM 932 C C . GLY A 1 115 ? -40.000 -11.865 37.895 1.00 58.47 115 GLY A C 1
ATOM 933 O O . GLY A 1 115 ? -40.818 -10.996 37.628 1.00 58.47 115 GLY A O 1
ATOM 934 N N . ASP A 1 116 ? -39.645 -12.873 37.097 1.00 41.25 116 ASP A N 1
ATOM 935 C CA . ASP A 1 116 ? -40.490 -13.633 36.163 1.00 41.25 116 ASP A CA 1
ATOM 936 C C . ASP A 1 116 ? -39.791 -14.979 35.884 1.00 41.25 116 ASP A C 1
ATOM 938 O O . ASP A 1 116 ? -38.543 -14.975 35.724 1.00 41.25 116 ASP A O 1
#

Foldseek 3Di:
DPVVVVVVVVVVVVVVCVVVVVVVVVVVVVVVPPDDDDDDDDDPPPPVVVVVVVVVVVVVVVVVVVVVCCVPPVVVVVVVVVVVCVVPDDPVVVVLVVQCVVVDPVHHRPPDPPDD

Secondary structure (DSSP, 8-state):
--THHHHHHHHHHHHHHHHHHHHHHHHHHHHHT------PPP--SSHHHHHHHHHHHHHHHHHHHHHHHIIIIIHHHHHHHHHHHHHS--HHHHHHHHHHTT--SSS--TTS-S--

Sequence (116 aa):
KSRSFKSNHFFCRQVAYRLVHLSCVLVRIFALNMTAGLIPKPNLKNLHNIWLLKSVALGSVLSLSVSCYLYFVKNPKRKQIYADFYKTYDAEKEFDRIRNLGLFDSVKPDGASEGD

Organism: NCBI:txid509924